Protein AF-A0A924JE96-F1 (afdb_monomer_lite)

Foldseek 3Di:
DPDKDKDWDWDQDPVGIDIDIDIDDDDPPDPDDDDDDDDDD

Structure (mmCIF, N/CA/C/O backbone):
data_AF-A0A924JE96-F1
#
_entry.id   AF-A0A924JE96-F1
#
loop_
_atom_site.group_PDB
_atom_site.id
_atom_site.type_symbol
_atom_site.label_atom_id
_atom_site.label_alt_id
_atom_site.label_comp_id
_atom_site.label_asym_id
_atom_site.label_entity_id
_atom_site.label_seq_id
_atom_site.pdbx_PDB_ins_code
_atom_site.Cartn_x
_atom_site.Cartn_y
_atom_site.Cartn_z
_atom_site.occupancy
_atom_site.B_iso_or_equiv
_atom_site.auth_seq_id
_atom_site.auth_comp_id
_atom_site.auth_asym_id
_atom_site.auth_atom_id
_atom_site.pdbx_PDB_model_num
ATOM 1 N N . MET A 1 1 ? -7.183 12.771 17.918 1.00 63.25 1 MET A N 1
ATOM 2 C CA . MET A 1 1 ? -6.971 12.044 16.648 1.00 63.25 1 MET A CA 1
ATOM 3 C C . MET A 1 1 ? -5.603 11.395 16.715 1.00 63.25 1 MET A C 1
ATOM 5 O O . MET A 1 1 ? -4.679 12.071 17.149 1.00 63.25 1 MET A O 1
ATOM 9 N N . ALA A 1 2 ? -5.474 10.116 16.356 1.00 64.19 2 ALA A N 1
ATOM 10 C CA . ALA A 1 2 ? -4.150 9.516 16.204 1.00 64.19 2 ALA A CA 1
ATOM 11 C C . ALA A 1 2 ? -3.364 10.302 15.132 1.00 64.19 2 ALA A C 1
ATOM 13 O O . ALA A 1 2 ? -3.981 10.732 14.149 1.00 64.19 2 ALA A O 1
ATOM 14 N N . PRO A 1 3 ? -2.058 10.549 15.323 1.00 74.62 3 PRO A N 1
ATOM 15 C CA . PRO A 1 3 ? -1.247 11.237 14.326 1.00 74.62 3 PRO A CA 1
ATOM 16 C C . PRO A 1 3 ? -1.286 10.473 12.999 1.00 74.62 3 PRO A C 1
ATOM 18 O O . PRO A 1 3 ? -1.301 9.241 12.985 1.00 74.62 3 PRO A O 1
ATOM 21 N N . HIS A 1 4 ? -1.318 11.208 11.886 1.00 86.56 4 HIS A N 1
ATOM 22 C CA . HIS A 1 4 ? -1.213 10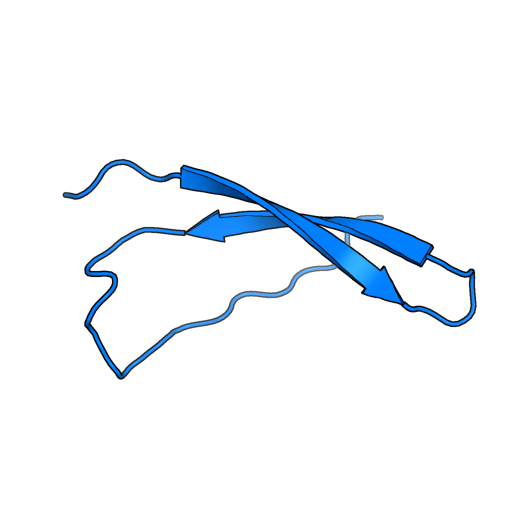.596 10.568 1.00 86.56 4 HIS A CA 1
ATOM 23 C C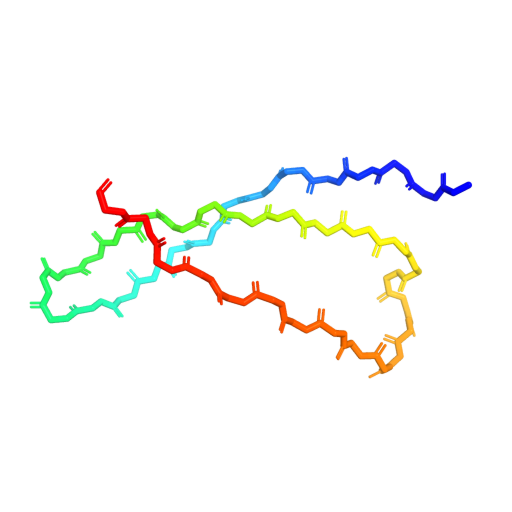 . HIS A 1 4 ? 0.203 10.033 10.402 1.00 86.56 4 HIS A C 1
ATOM 25 O O . HIS A 1 4 ? 1.181 10.726 10.681 1.00 86.56 4 HIS A O 1
ATOM 31 N N . GLN A 1 5 ? 0.318 8.781 9.969 1.00 91.62 5 GLN A N 1
ATOM 32 C CA . GLN A 1 5 ? 1.612 8.144 9.730 1.00 91.62 5 GLN A CA 1
ATOM 33 C C . GLN A 1 5 ? 1.874 8.093 8.230 1.00 91.62 5 GLN A C 1
ATOM 35 O O . GLN A 1 5 ? 0.995 7.712 7.457 1.00 91.62 5 GLN A O 1
ATOM 40 N N . LEU A 1 6 ? 3.083 8.481 7.826 1.00 94.12 6 LEU A N 1
ATOM 41 C CA . LEU A 1 6 ? 3.578 8.280 6.470 1.00 94.12 6 LEU A CA 1
ATOM 42 C C . LEU A 1 6 ? 4.377 6.981 6.438 1.00 94.12 6 LEU A C 1
ATOM 44 O O . LEU A 1 6 ? 5.273 6.785 7.260 1.00 94.12 6 LEU A O 1
ATOM 48 N N . LYS A 1 7 ? 4.047 6.107 5.494 1.00 95.25 7 LYS A N 1
ATOM 49 C CA . LYS A 1 7 ? 4.681 4.801 5.329 1.00 95.25 7 LYS A CA 1
ATOM 50 C C . LYS A 1 7 ? 4.915 4.514 3.852 1.00 95.25 7 LYS A C 1
ATOM 52 O O . LYS A 1 7 ? 4.331 5.158 2.978 1.00 95.25 7 LYS A O 1
ATOM 57 N N . THR A 1 8 ? 5.769 3.537 3.586 1.00 96.38 8 THR A N 1
ATOM 58 C CA . THR A 1 8 ? 6.007 2.997 2.250 1.00 96.38 8 THR A CA 1
ATOM 59 C C . THR A 1 8 ? 5.720 1.505 2.243 1.00 96.38 8 THR A C 1
ATOM 61 O O . THR A 1 8 ? 5.876 0.815 3.251 1.00 96.38 8 THR A O 1
ATOM 64 N N . VAL A 1 9 ? 5.270 1.013 1.098 1.00 96.00 9 VAL A N 1
ATOM 65 C CA . VAL A 1 9 ? 5.112 -0.412 0.826 1.00 96.00 9 VAL A CA 1
ATOM 66 C C . VAL A 1 9 ? 5.728 -0.709 -0.533 1.00 96.00 9 VAL A C 1
ATOM 68 O O . VAL A 1 9 ? 5.579 0.076 -1.469 1.00 96.00 9 VAL A O 1
ATOM 71 N N . GLN A 1 10 ? 6.429 -1.834 -0.639 1.00 97.56 10 GLN A N 1
ATOM 72 C CA . GLN A 1 10 ? 6.952 -2.291 -1.918 1.00 97.56 10 GLN A CA 1
ATOM 73 C C . GLN A 1 10 ? 5.801 -2.853 -2.758 1.00 97.56 10 GLN A C 1
ATOM 75 O O . GLN A 1 10 ? 5.086 -3.760 -2.329 1.00 97.56 10 GLN A O 1
ATOM 80 N N . CYS A 1 11 ? 5.636 -2.322 -3.964 1.00 95.38 11 CYS A N 1
ATOM 81 C CA . CYS A 1 11 ? 4.631 -2.745 -4.924 1.00 95.38 11 CYS A CA 1
ATOM 82 C C . CYS A 1 11 ? 5.2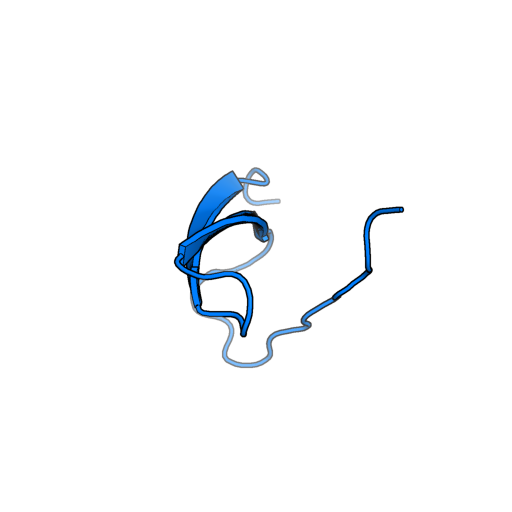89 -3.323 -6.176 1.00 95.38 11 CYS A C 1
ATOM 84 O O . CYS A 1 11 ? 6.348 -2.876 -6.617 1.00 95.38 11 CYS A O 1
ATOM 86 N N . LEU A 1 12 ? 4.625 -4.308 -6.776 1.00 96.69 12 LEU A N 1
ATOM 87 C CA . LEU A 1 12 ? 4.999 -4.874 -8.066 1.00 96.69 12 LEU A CA 1
ATOM 88 C C . LEU A 1 12 ? 4.059 -4.331 -9.146 1.00 96.69 12 LEU A C 1
ATOM 90 O O . LEU A 1 12 ? 2.841 -4.412 -9.006 1.00 96.69 12 LEU A O 1
ATOM 94 N N . SER A 1 13 ? 4.625 -3.807 -10.231 1.00 91.56 13 SER A N 1
ATOM 95 C CA . SER A 1 13 ? 3.902 -3.450 -11.457 1.00 91.56 13 SER A CA 1
ATOM 96 C C . SER A 1 13 ? 4.584 -4.086 -12.676 1.00 91.56 13 SER A C 1
ATOM 98 O O . SER A 1 13 ? 5.674 -4.649 -12.545 1.00 91.56 13 SER A O 1
ATOM 100 N N . PRO A 1 14 ? 4.004 -3.979 -13.887 1.00 96.00 14 PRO A N 1
ATOM 101 C CA . PRO A 1 14 ? 4.679 -4.402 -15.116 1.00 96.00 14 PRO A CA 1
ATOM 102 C C . PRO A 1 14 ? 6.041 -3.726 -15.364 1.00 96.00 14 PRO A C 1
ATOM 104 O O . PRO A 1 14 ? 6.847 -4.262 -16.116 1.00 96.00 14 PRO A O 1
ATOM 107 N N . ALA A 1 15 ? 6.314 -2.576 -14.735 1.00 92.75 15 ALA A N 1
ATOM 108 C CA . ALA A 1 15 ? 7.602 -1.883 -14.816 1.00 92.75 15 ALA A CA 1
ATOM 109 C C . ALA A 1 15 ? 8.640 -2.390 -13.791 1.00 92.75 15 ALA A C 1
ATOM 111 O O . ALA A 1 15 ? 9.785 -1.945 -13.812 1.00 92.75 15 ALA A O 1
ATOM 112 N N . GLY A 1 16 ? 8.257 -3.312 -12.899 1.00 96.88 16 GLY A N 1
ATOM 113 C CA . GLY A 1 16 ? 9.103 -3.859 -11.839 1.00 96.88 16 GLY A CA 1
ATOM 114 C C . GLY A 1 16 ? 8.672 -3.452 -10.426 1.00 96.88 16 GLY A C 1
ATOM 115 O O . GLY A 1 16 ? 7.543 -3.005 -10.188 1.00 96.88 16 GLY A O 1
ATOM 116 N N . LEU A 1 17 ? 9.580 -3.656 -9.467 1.00 97.75 17 LEU A N 1
ATOM 117 C CA . LEU A 1 17 ? 9.382 -3.271 -8.068 1.00 97.75 17 LEU A CA 1
ATOM 118 C C . LEU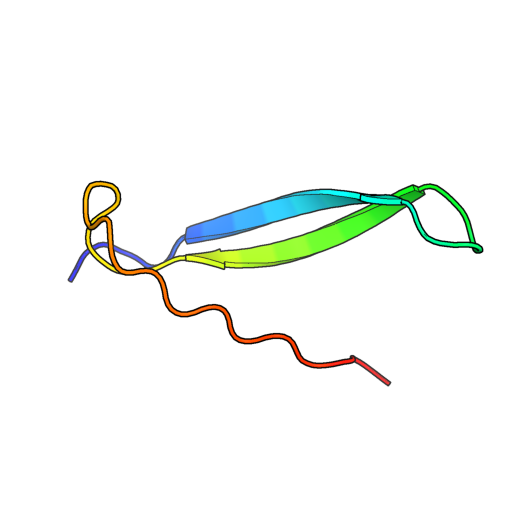 A 1 17 ? 9.577 -1.764 -7.893 1.00 97.75 17 LEU A C 1
ATOM 120 O O . LEU A 1 17 ? 10.527 -1.190 -8.421 1.00 97.75 17 LEU A O 1
ATOM 124 N N . HIS A 1 18 ? 8.693 -1.140 -7.127 1.00 93.56 18 HIS A N 1
ATOM 125 C CA . HIS A 1 18 ? 8.776 0.272 -6.768 1.00 93.56 18 HIS A CA 1
ATOM 126 C C . HIS A 1 18 ? 8.154 0.506 -5.388 1.00 93.56 18 HIS A C 1
ATOM 128 O O . HIS A 1 18 ? 7.311 -0.272 -4.940 1.00 93.56 18 HIS A O 1
ATOM 134 N N . ASP A 1 19 ? 8.559 1.584 -4.721 1.00 94.69 19 ASP A N 1
ATOM 135 C CA . ASP A 1 19 ? 7.965 1.988 -3.449 1.00 94.69 19 ASP A CA 1
ATOM 136 C C . ASP A 1 19 ? 6.722 2.847 -3.688 1.00 94.69 19 ASP A C 1
ATOM 138 O O . ASP A 1 19 ? 6.772 3.868 -4.376 1.00 94.69 19 ASP A O 1
ATOM 142 N N . MET A 1 20 ? 5.605 2.455 -3.076 1.00 94.00 20 MET A N 1
ATOM 143 C CA . MET A 1 20 ? 4.398 3.268 -3.005 1.00 94.00 20 MET A CA 1
ATOM 144 C C . MET A 1 20 ? 4.293 3.906 -1.621 1.00 94.00 20 MET A C 1
ATOM 146 O O . MET A 1 20 ? 4.233 3.217 -0.600 1.00 94.00 20 MET A O 1
ATOM 150 N N . ALA A 1 21 ? 4.248 5.236 -1.583 1.00 94.25 21 ALA A N 1
ATOM 151 C CA . ALA A 1 21 ? 3.988 5.982 -0.359 1.00 94.25 21 ALA A CA 1
ATOM 152 C C . ALA A 1 21 ? 2.484 6.014 -0.059 1.00 94.25 21 ALA A C 1
ATOM 154 O O . ALA A 1 21 ? 1.669 6.264 -0.947 1.00 94.25 21 ALA A O 1
ATOM 155 N N . TYR A 1 22 ? 2.113 5.816 1.203 1.00 94.19 22 TYR A N 1
ATOM 156 C CA . TYR A 1 22 ? 0.734 5.940 1.664 1.00 94.19 22 TYR A CA 1
ATOM 157 C C . TYR A 1 22 ? 0.672 6.614 3.035 1.00 94.19 22 TYR A C 1
ATOM 159 O O . TYR A 1 22 ? 1.646 6.647 3.791 1.00 94.19 22 TYR A O 1
ATOM 167 N N . LYS A 1 23 ? -0.495 7.180 3.347 1.00 93.88 23 LYS A N 1
ATOM 168 C CA . LYS A 1 23 ? -0.783 7.795 4.643 1.00 93.88 23 LYS A CA 1
ATOM 169 C C . LYS A 1 23 ? -1.907 7.029 5.318 1.00 93.88 23 LYS A C 1
ATOM 171 O O . LYS A 1 23 ? -2.911 6.735 4.678 1.00 93.88 23 LYS A O 1
ATOM 176 N N . GLU A 1 24 ? -1.752 6.756 6.604 1.00 93.69 24 GLU A N 1
ATOM 177 C CA . GLU A 1 24 ? -2.800 6.165 7.438 1.00 93.69 24 GLU A CA 1
ATOM 178 C C . GLU A 1 24 ? -3.169 7.108 8.586 1.00 93.69 24 GLU A C 1
ATOM 180 O O . GLU A 1 24 ? -2.332 7.847 9.112 1.00 93.69 24 GLU A O 1
ATOM 185 N N . TRP A 1 25 ? -4.443 7.093 8.966 1.00 93.44 25 TRP A N 1
ATOM 186 C CA . TRP A 1 25 ? -4.995 7.840 10.092 1.00 93.44 25 TRP A CA 1
ATOM 187 C C . TRP A 1 25 ? -6.211 7.090 10.653 1.00 93.44 25 TRP A C 1
ATOM 189 O O . TRP A 1 25 ? -6.839 6.303 9.950 1.00 93.44 25 TRP A O 1
ATOM 199 N N . GLY A 1 26 ? -6.575 7.358 11.909 1.00 92.38 26 GLY A N 1
ATOM 200 C CA . GLY A 1 26 ? -7.718 6.715 12.576 1.00 92.38 26 GLY A CA 1
ATOM 201 C C . GLY A 1 26 ? -7.314 5.626 13.575 1.00 92.38 26 GLY A C 1
ATOM 202 O O . GLY A 1 26 ? -6.192 5.638 14.076 1.00 92.38 26 GLY A O 1
ATOM 203 N N . ASP A 1 27 ? -8.251 4.736 13.920 1.00 92.06 27 ASP A N 1
ATOM 204 C CA . ASP A 1 27 ? -8.013 3.606 14.834 1.00 92.06 27 ASP A CA 1
ATOM 205 C C . ASP A 1 27 ? -7.462 2.400 14.047 1.00 92.06 27 ASP A C 1
ATOM 207 O O . ASP A 1 27 ? -8.193 1.861 13.211 1.00 92.06 27 ASP A O 1
ATOM 211 N N . PRO A 1 28 ? -6.227 1.929 14.322 1.00 89.94 28 PRO A N 1
ATOM 212 C 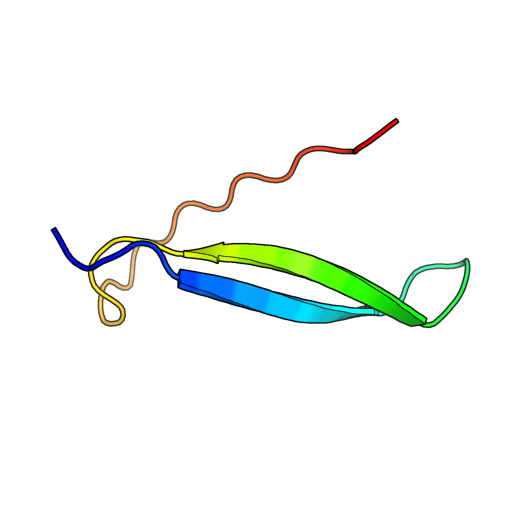CA . PRO A 1 28 ? -5.641 0.762 13.656 1.00 89.94 28 PRO A CA 1
ATOM 213 C C . PRO A 1 28 ? -6.421 -0.545 13.851 1.00 89.94 28 PRO A C 1
ATOM 215 O O . PRO A 1 28 ? -6.166 -1.518 13.149 1.00 89.94 28 PRO A O 1
ATOM 218 N N . ARG A 1 29 ? -7.341 -0.597 14.822 1.00 92.31 29 ARG A N 1
ATOM 219 C CA . ARG A 1 29 ? -8.182 -1.768 15.106 1.00 92.31 29 ARG A CA 1
ATOM 220 C C . ARG A 1 29 ? -9.573 -1.677 14.473 1.00 92.31 29 ARG A C 1
ATOM 222 O O . ARG A 1 29 ? -10.378 -2.581 14.681 1.00 92.31 29 ARG A O 1
ATOM 229 N N . ASN A 1 30 ? -9.887 -0.605 13.740 1.00 94.94 30 ASN A N 1
ATOM 230 C CA . ASN A 1 30 ? -11.175 -0.473 13.062 1.00 94.94 30 ASN A CA 1
ATOM 231 C C . ASN A 1 30 ? -11.235 -1.418 11.844 1.00 94.94 30 ASN A C 1
ATOM 233 O O . ASN A 1 30 ? -10.436 -1.252 10.922 1.00 94.94 30 ASN A O 1
ATOM 237 N N . PRO A 1 31 ? -12.184 -2.372 11.791 1.00 95.69 31 PRO A N 1
ATOM 238 C CA . PRO A 1 31 ? -12.301 -3.290 10.660 1.00 95.69 31 PRO A CA 1
ATOM 239 C C . PRO A 1 31 ? -12.830 -2.622 9.380 1.00 95.69 31 PRO A C 1
ATOM 241 O O . PRO A 1 31 ? -12.689 -3.187 8.299 1.00 95.69 31 PRO A O 1
ATOM 244 N N . ASN A 1 32 ? -13.442 -1.437 9.477 1.00 97.00 32 ASN A N 1
ATOM 245 C CA . ASN A 1 32 ? -13.968 -0.703 8.328 1.00 97.00 32 ASN A CA 1
ATOM 246 C C . ASN A 1 32 ? -12.926 0.304 7.825 1.00 97.00 32 ASN A C 1
ATOM 248 O O . ASN A 1 32 ? -12.750 1.373 8.415 1.00 97.00 32 ASN A O 1
ATOM 252 N N . VAL A 1 33 ? -12.250 -0.035 6.726 1.00 94.69 33 VAL A N 1
ATOM 253 C CA . VAL A 1 33 ? -11.157 0.759 6.144 1.00 94.69 33 VAL A CA 1
ATOM 254 C C . VAL A 1 33 ? -11.623 1.470 4.871 1.00 94.69 33 VAL A C 1
ATOM 256 O O . VAL A 1 33 ? -12.229 0.852 3.999 1.00 94.69 33 VAL A O 1
ATOM 259 N N . LEU A 1 34 ? -11.298 2.761 4.738 1.00 94.94 34 LEU A N 1
ATOM 260 C CA . LEU A 1 34 ? -11.426 3.515 3.487 1.00 94.94 34 LEU A CA 1
ATOM 261 C C . LEU A 1 34 ? -10.053 3.618 2.817 1.00 94.94 34 LEU A C 1
ATOM 263 O O . LEU A 1 34 ? -9.118 4.153 3.409 1.00 94.94 34 LEU A O 1
ATOM 267 N N . LEU A 1 35 ? -9.951 3.146 1.575 1.00 94.44 35 LEU A N 1
ATOM 268 C CA . LEU A 1 3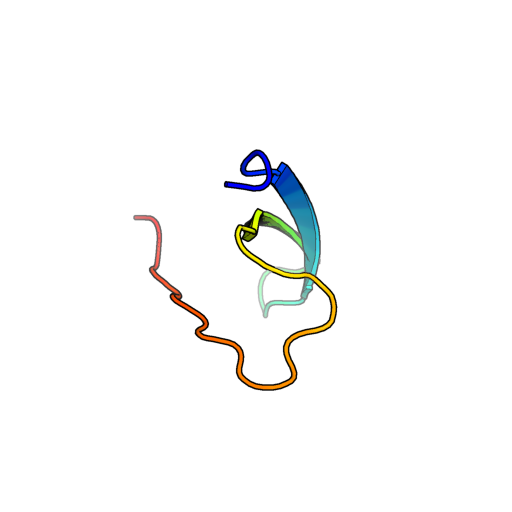5 ? -8.750 3.276 0.754 1.00 94.44 35 LEU A CA 1
ATOM 269 C C . LEU A 1 35 ? -8.989 4.300 -0.359 1.00 94.44 35 LEU A C 1
ATOM 271 O O . LEU A 1 35 ? -9.868 4.113 -1.198 1.00 94.44 35 LEU A O 1
ATOM 275 N N . CYS A 1 36 ? -8.176 5.354 -0.389 1.00 94.44 36 CYS A N 1
ATOM 276 C CA . CYS A 1 36 ? -8.147 6.320 -1.484 1.00 94.44 36 CYS A CA 1
ATOM 277 C C . CYS A 1 36 ? -6.896 6.075 -2.329 1.00 94.44 36 CYS A C 1
ATOM 279 O O . CYS A 1 36 ? -5.783 6.227 -1.832 1.00 94.44 36 CYS A O 1
ATOM 281 N N . ALA A 1 37 ? -7.078 5.721 -3.600 1.00 92.75 37 ALA A N 1
ATOM 282 C CA . ALA A 1 37 ? -5.991 5.567 -4.559 1.00 92.75 37 ALA A CA 1
ATOM 283 C C . ALA A 1 37 ? -6.105 6.649 -5.636 1.00 92.75 37 ALA A C 1
ATOM 285 O O . ALA A 1 37 ? -7.182 6.878 -6.185 1.00 92.75 37 ALA A O 1
ATOM 286 N N . HIS A 1 38 ? -4.995 7.309 -5.940 1.00 88.75 38 HIS A N 1
ATOM 287 C CA . HIS A 1 38 ? -4.910 8.300 -7.004 1.00 88.75 38 HIS A CA 1
ATOM 288 C C . HIS A 1 38 ? -3.566 8.158 -7.718 1.00 88.75 38 HIS A C 1
ATOM 290 O O . HIS A 1 38 ? -2.526 8.002 -7.076 1.00 88.75 38 HIS A O 1
ATOM 296 N N . GLY A 1 39 ? -3.587 8.205 -9.049 1.00 83.50 39 GLY A N 1
ATOM 297 C CA . GLY A 1 39 ? -2.362 8.259 -9.838 1.00 83.50 39 GLY A CA 1
ATOM 298 C C . GLY A 1 39 ? -1.641 9.585 -9.619 1.00 83.50 39 GLY A C 1
ATOM 299 O O . GLY A 1 39 ? -2.280 10.623 -9.446 1.00 83.50 39 GLY A O 1
ATOM 300 N N . VAL A 1 40 ? -0.314 9.540 -9.628 1.00 77.12 40 VAL A N 1
ATOM 301 C CA . VAL A 1 40 ? 0.520 10.728 -9.820 1.00 77.12 40 VAL A CA 1
ATOM 302 C C . VAL A 1 40 ? 0.920 10.758 -11.294 1.00 77.12 40 VAL A C 1
ATOM 304 O O . VAL A 1 40 ? 1.307 9.724 -11.837 1.00 77.12 40 VAL A O 1
ATOM 307 N N . THR A 1 41 ? 0.742 11.900 -11.954 1.00 60.00 41 THR A N 1
ATOM 308 C CA . THR A 1 41 ? 1.240 12.154 -13.317 1.00 60.00 41 THR A CA 1
ATOM 309 C C . THR A 1 41 ? 2.557 12.892 -13.255 1.00 60.00 41 THR A C 1
ATOM 311 O O . THR A 1 41 ? 2.597 13.880 -12.484 1.00 60.00 41 THR A O 1
#

Sequence (41 aa):
MAPHQLKTVQCLSPAGLHDMAYKEWGDPRNPNVLLCAHGVT

pLDDT: mean 90.57, std 9.21, range [60.0, 97.75]

Radius of gyration: 12.67 Å; chains: 1; bounding box: 23×17×32 Å

Secondary structure (DSSP, 8-state):
-PPPEEEEEEEEETTEEEEEEEEE-S-TT-S----------